Protein AF-A0A222SLA1-F1 (afdb_monomer_lite)

Sequence (65 aa):
MDVKSFQLNGFQIDIRAEILSSRIMRATVFIYDSRVDNVVLDVHEDELEQTVDRLEQMLREKLEF

Structure (mmCIF, N/CA/C/O backbone):
data_AF-A0A222SLA1-F1
#
_entry.id   AF-A0A222SLA1-F1
#
loop_
_atom_site.group_PDB
_atom_site.id
_atom_site.type_symbol
_atom_site.label_atom_id
_atom_site.label_alt_id
_atom_site.label_comp_id
_atom_site.label_asym_id
_atom_site.label_entity_id
_atom_site.label_seq_id
_atom_site.pdbx_PDB_ins_code
_atom_site.Cartn_x
_atom_site.Cartn_y
_atom_site.Cartn_z
_atom_site.occupancy
_atom_site.B_iso_or_equiv
_atom_site.auth_seq_id
_atom_site.auth_comp_id
_atom_site.auth_asym_id
_atom_site.auth_atom_id
_atom_site.pdbx_PDB_model_num
ATOM 1 N N . MET A 1 1 ? 1.959 -8.910 -7.383 1.00 77.75 1 MET A N 1
ATOM 2 C CA . MET A 1 1 ? 2.917 -9.394 -6.365 1.00 77.75 1 MET A CA 1
ATOM 3 C C . MET A 1 1 ? 2.542 -8.762 -5.037 1.00 77.75 1 MET A C 1
ATOM 5 O O . MET A 1 1 ? 2.253 -7.569 -5.035 1.00 77.75 1 MET A O 1
ATOM 9 N N . ASP A 1 2 ? 2.507 -9.530 -3.947 1.00 75.81 2 ASP A N 1
ATOM 10 C CA . ASP A 1 2 ? 2.405 -8.939 -2.607 1.00 75.81 2 ASP A CA 1
ATOM 11 C C . ASP A 1 2 ? 3.747 -8.282 -2.273 1.00 75.81 2 ASP A C 1
ATOM 13 O O . ASP A 1 2 ? 4.798 -8.907 -2.414 1.00 75.81 2 ASP A O 1
ATOM 17 N N . VAL A 1 3 ? 3.708 -7.001 -1.914 1.00 83.81 3 VAL A N 1
ATOM 18 C CA . VAL A 1 3 ? 4.905 -6.210 -1.596 1.00 83.81 3 VAL A CA 1
ATOM 19 C C . VAL A 1 3 ? 5.088 -6.127 -0.090 1.00 83.81 3 VAL A C 1
ATOM 21 O O . VAL A 1 3 ? 6.202 -6.266 0.406 1.00 83.81 3 VAL A O 1
ATOM 24 N N . LYS A 1 4 ? 3.993 -5.912 0.647 1.00 88.31 4 LYS A N 1
ATOM 25 C CA . LYS A 1 4 ? 4.020 -5.771 2.103 1.00 88.31 4 LYS A CA 1
ATOM 26 C C . LYS A 1 4 ? 2.665 -6.128 2.702 1.00 88.31 4 LYS A C 1
ATOM 28 O O . LYS A 1 4 ? 1.643 -5.748 2.143 1.00 88.31 4 LYS A O 1
ATOM 33 N N . SER A 1 5 ? 2.668 -6.784 3.857 1.00 90.56 5 SER A N 1
ATOM 34 C CA . SER A 1 5 ? 1.460 -7.059 4.644 1.00 90.56 5 SER A CA 1
ATOM 35 C C . SER A 1 5 ? 1.736 -6.808 6.119 1.00 90.56 5 SER A C 1
ATOM 37 O O . SER A 1 5 ? 2.771 -7.232 6.638 1.00 90.56 5 SER A O 1
ATOM 39 N N . PHE A 1 6 ? 0.824 -6.120 6.799 1.00 89.56 6 PHE A N 1
ATOM 40 C CA . PHE A 1 6 ? 0.936 -5.829 8.226 1.00 89.56 6 PHE A CA 1
ATOM 41 C C . PHE A 1 6 ? -0.439 -5.641 8.872 1.00 89.56 6 PHE A C 1
ATOM 43 O O . PHE A 1 6 ? -1.446 -5.422 8.200 1.00 89.56 6 PHE A O 1
ATOM 50 N N . GLN A 1 7 ? -0.479 -5.743 10.201 1.00 88.31 7 GLN A N 1
ATOM 51 C CA . GLN A 1 7 ? -1.671 -5.441 10.988 1.00 88.31 7 GLN A CA 1
ATOM 52 C C . GLN A 1 7 ? -1.519 -4.092 11.681 1.00 88.31 7 GLN A C 1
ATOM 54 O O . GLN A 1 7 ? -0.452 -3.772 12.210 1.00 88.31 7 GLN A O 1
ATOM 59 N N . LEU A 1 8 ? -2.602 -3.320 11.701 1.00 85.00 8 LEU A N 1
ATOM 60 C CA . LEU A 1 8 ? -2.659 -2.019 12.351 1.00 85.00 8 LEU A CA 1
ATOM 61 C C . LEU A 1 8 ? -4.045 -1.828 12.970 1.00 85.00 8 LEU A C 1
ATOM 63 O O . LEU A 1 8 ? -5.045 -1.847 12.262 1.00 85.00 8 LEU A O 1
ATOM 67 N N . ASN A 1 9 ? -4.110 -1.689 14.296 1.00 83.06 9 ASN A N 1
ATOM 68 C CA . ASN A 1 9 ? -5.348 -1.457 15.057 1.00 83.06 9 ASN A CA 1
ATOM 69 C C . ASN A 1 9 ? -6.492 -2.444 14.752 1.00 83.06 9 ASN A C 1
ATOM 71 O O . ASN A 1 9 ? -7.662 -2.078 14.742 1.00 83.06 9 ASN A O 1
ATOM 75 N N . GLY A 1 10 ? -6.144 -3.714 14.522 1.00 85.06 10 GLY A N 1
ATOM 76 C CA . GLY A 1 10 ? -7.100 -4.783 14.214 1.00 85.06 10 GLY A CA 1
ATOM 77 C C . GLY A 1 10 ? -7.474 -4.900 12.735 1.00 85.06 10 GLY A C 1
ATOM 78 O O . GLY A 1 10 ? -8.144 -5.861 12.372 1.00 85.06 10 GLY A O 1
ATOM 79 N N . PHE A 1 11 ? -7.002 -3.991 11.879 1.00 87.12 11 PHE A N 1
ATOM 80 C CA . PHE A 1 11 ? -7.143 -4.097 10.430 1.00 87.12 11 PHE A CA 1
ATOM 81 C C . PHE A 1 11 ? -5.969 -4.865 9.833 1.00 87.12 11 PHE A C 1
ATOM 83 O O . PHE A 1 11 ? -4.808 -4.622 10.180 1.00 87.12 11 PHE A O 1
ATOM 90 N N . GLN A 1 12 ? -6.266 -5.766 8.900 1.00 90.94 12 GLN A N 1
ATOM 91 C CA . GLN A 1 12 ? -5.253 -6.320 8.011 1.00 90.94 12 GLN A CA 1
ATOM 92 C C . GLN A 1 12 ? -5.046 -5.355 6.843 1.00 90.94 12 GLN A C 1
ATOM 94 O O . GLN A 1 12 ? -6.008 -4.937 6.200 1.00 90.94 12 GLN A O 1
ATOM 99 N N . ILE A 1 13 ? -3.790 -5.010 6.571 1.00 89.00 13 ILE A N 1
ATOM 100 C CA . ILE A 1 13 ? -3.405 -4.146 5.460 1.00 89.00 13 ILE A CA 1
ATOM 101 C C . ILE A 1 13 ? -2.459 -4.921 4.549 1.00 89.00 13 ILE A C 1
ATOM 103 O O . ILE A 1 13 ? -1.404 -5.373 4.996 1.00 89.00 13 ILE A O 1
ATOM 107 N N . ASP A 1 14 ? -2.824 -5.029 3.273 1.00 91.31 14 ASP A N 1
ATOM 108 C CA . ASP A 1 14 ? -1.967 -5.586 2.225 1.00 91.31 14 ASP A CA 1
ATOM 109 C C . ASP A 1 14 ? -1.638 -4.505 1.197 1.00 91.31 14 ASP A C 1
ATOM 111 O O . ASP A 1 14 ? -2.519 -3.808 0.698 1.00 91.31 14 ASP A O 1
ATOM 115 N N . ILE A 1 15 ? -0.371 -4.407 0.816 1.00 89.69 15 ILE A N 1
ATOM 116 C CA . ILE A 1 15 ? 0.096 -3.564 -0.275 1.00 89.69 15 ILE A CA 1
ATOM 117 C C . ILE A 1 15 ? 0.577 -4.475 -1.394 1.00 89.69 15 ILE A C 1
ATOM 119 O O . ILE A 1 15 ? 1.531 -5.244 -1.245 1.00 89.69 15 ILE A O 1
ATOM 123 N N . ARG A 1 16 ? -0.099 -4.381 -2.533 1.00 91.25 16 ARG A N 1
ATOM 124 C CA . ARG A 1 16 ? 0.199 -5.159 -3.734 1.00 91.25 16 ARG A CA 1
ATOM 125 C C . ARG A 1 16 ? 0.745 -4.251 -4.806 1.00 91.25 16 ARG A C 1
ATOM 127 O O . ARG A 1 16 ? 0.259 -3.137 -4.949 1.00 91.25 16 ARG A O 1
ATOM 134 N N . ALA A 1 17 ? 1.689 -4.745 -5.593 1.00 88.00 17 ALA A N 1
ATOM 135 C CA . ALA A 1 17 ? 2.134 -4.051 -6.787 1.00 88.00 17 ALA A CA 1
ATOM 136 C C . ALA A 1 17 ? 1.983 -4.911 -8.039 1.00 88.00 17 ALA A C 1
ATOM 138 O O . ALA A 1 17 ? 2.197 -6.132 -8.025 1.00 88.00 17 ALA A O 1
ATOM 139 N N . GLU A 1 18 ? 1.609 -4.247 -9.123 1.00 89.75 18 GLU A N 1
ATOM 140 C CA . GLU A 1 18 ? 1.493 -4.805 -10.464 1.00 89.75 18 GLU A CA 1
ATOM 141 C C . GLU A 1 18 ? 2.333 -3.977 -11.434 1.00 89.75 18 GLU A C 1
ATOM 143 O O . GLU A 1 18 ? 2.325 -2.752 -11.374 1.00 89.75 18 GLU A O 1
ATOM 148 N N . ILE A 1 19 ? 3.066 -4.633 -12.330 1.00 87.94 19 ILE A N 1
ATOM 149 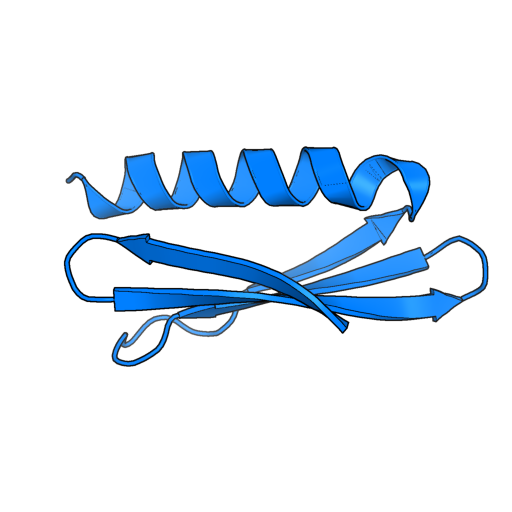C CA . ILE A 1 19 ? 3.829 -3.945 -13.372 1.00 87.94 19 ILE A CA 1
ATOM 150 C C . ILE A 1 19 ? 2.861 -3.582 -14.499 1.00 87.94 19 ILE A C 1
ATOM 152 O O . ILE A 1 19 ? 2.311 -4.469 -15.146 1.00 87.94 19 ILE A O 1
ATOM 156 N N . LEU A 1 20 ? 2.679 -2.286 -14.754 1.00 86.62 20 LEU A N 1
ATOM 157 C CA . LEU A 1 20 ? 1.891 -1.798 -15.888 1.00 86.62 20 LEU A CA 1
ATOM 158 C C . LEU A 1 20 ? 2.749 -1.665 -17.152 1.00 86.62 20 LEU A C 1
ATOM 160 O O . LEU A 1 20 ? 2.280 -1.898 -18.263 1.00 86.62 20 LEU A O 1
ATOM 164 N N . SER A 1 21 ? 4.009 -1.259 -16.991 1.00 86.38 21 SER A N 1
ATOM 165 C CA . SER A 1 21 ? 5.000 -1.167 -18.068 1.00 86.38 21 SER A CA 1
ATOM 166 C C . SER A 1 21 ? 6.416 -1.257 -17.497 1.00 86.38 21 SER A C 1
ATOM 168 O O . SER A 1 21 ? 6.584 -1.266 -16.283 1.00 86.38 21 SER A O 1
ATOM 170 N N . SER A 1 22 ? 7.444 -1.260 -18.352 1.00 81.75 22 SER A N 1
ATOM 171 C CA . SER A 1 22 ? 8.858 -1.427 -17.967 1.00 81.75 22 SER A CA 1
ATOM 172 C C . SER A 1 22 ? 9.412 -0.422 -16.950 1.00 81.75 22 SER A C 1
ATOM 174 O O . SER A 1 22 ? 10.560 -0.562 -16.553 1.00 81.75 22 SER A O 1
ATOM 176 N N . ARG A 1 23 ? 8.656 0.622 -16.591 1.00 84.81 23 ARG A N 1
ATOM 177 C CA . ARG A 1 23 ? 9.038 1.610 -15.570 1.00 84.81 23 ARG A CA 1
ATOM 178 C C . ARG A 1 23 ? 7.899 2.014 -14.644 1.00 84.81 23 ARG A C 1
ATOM 180 O O . ARG A 1 23 ? 8.118 2.807 -13.736 1.00 84.81 23 ARG A O 1
ATOM 187 N N . ILE A 1 24 ? 6.678 1.549 -14.905 1.00 85.75 24 ILE A N 1
ATOM 188 C CA . ILE A 1 24 ? 5.491 1.972 -14.160 1.00 85.75 24 ILE A CA 1
ATOM 189 C C . ILE A 1 24 ? 4.914 0.757 -13.460 1.00 85.75 24 ILE A C 1
ATOM 191 O O . ILE A 1 24 ? 4.563 -0.236 -14.102 1.00 85.75 24 ILE A O 1
ATOM 195 N N . MET A 1 25 ? 4.759 0.890 -12.153 1.00 89.44 25 MET A N 1
ATOM 196 C CA . MET A 1 25 ? 4.093 -0.068 -11.295 1.00 89.44 25 MET A CA 1
ATOM 197 C C . MET A 1 25 ? 2.862 0.574 -10.665 1.00 89.44 25 MET A C 1
ATOM 199 O O . MET A 1 25 ? 2.848 1.755 -10.341 1.00 89.44 25 MET A O 1
ATOM 203 N N . ARG A 1 26 ? 1.813 -0.213 -10.471 1.00 89.50 26 ARG A N 1
ATOM 204 C CA . ARG A 1 26 ? 0.618 0.169 -9.732 1.00 89.50 26 ARG A CA 1
ATOM 205 C C . ARG A 1 26 ? 0.670 -0.456 -8.357 1.00 89.50 26 ARG A C 1
ATOM 207 O O . ARG A 1 26 ? 0.538 -1.671 -8.250 1.00 89.50 26 ARG A O 1
ATOM 214 N N . ALA A 1 27 ? 0.821 0.361 -7.326 1.00 90.25 27 ALA A N 1
ATOM 215 C CA . ALA A 1 27 ? 0.638 -0.046 -5.944 1.00 90.25 27 ALA A CA 1
ATOM 216 C C . ALA A 1 27 ? -0.846 0.079 -5.562 1.00 90.25 27 ALA A C 1
ATOM 218 O O . ALA A 1 27 ? -1.469 1.115 -5.777 1.00 90.25 27 ALA A O 1
ATOM 219 N N . THR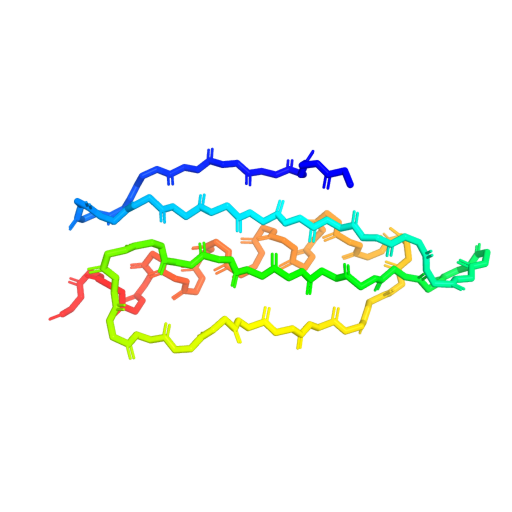 A 1 28 ? -1.429 -0.972 -4.995 1.00 90.25 28 THR A N 1
ATOM 220 C CA . THR A 1 28 ? 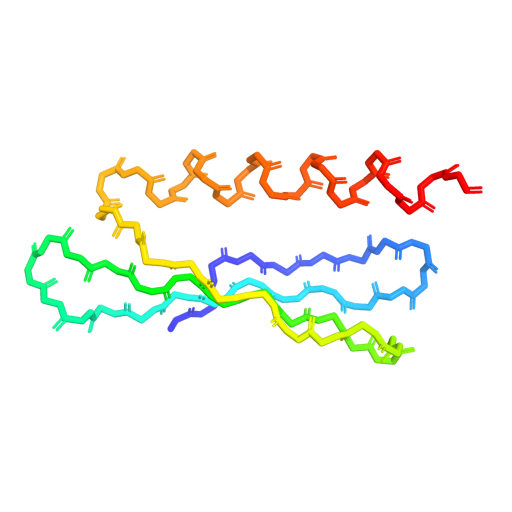-2.781 -0.966 -4.429 1.00 90.25 28 THR A CA 1
ATOM 221 C C . THR A 1 28 ? -2.715 -1.368 -2.967 1.00 90.25 28 THR A C 1
ATOM 223 O O . THR A 1 28 ? -2.199 -2.435 -2.639 1.00 90.25 28 THR A O 1
ATOM 226 N N . VAL A 1 29 ? -3.250 -0.516 -2.100 1.00 89.69 29 VAL A N 1
ATOM 227 C CA . VAL A 1 29 ? -3.397 -0.758 -0.668 1.00 89.69 29 VAL A CA 1
ATOM 228 C C . VAL A 1 29 ? -4.804 -1.273 -0.406 1.00 89.69 29 VAL A C 1
ATOM 230 O O . VAL A 1 29 ? -5.788 -0.581 -0.672 1.00 89.69 29 VAL A O 1
A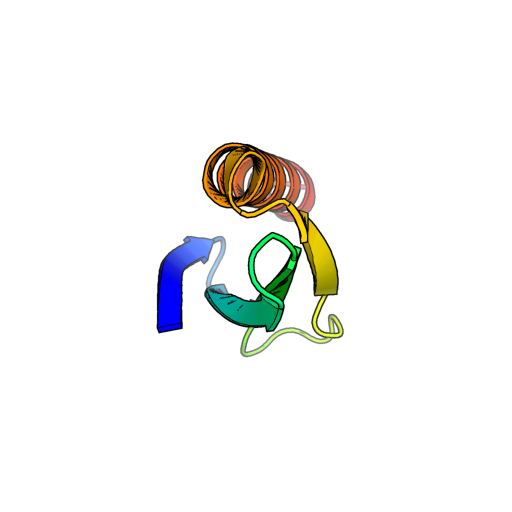TOM 233 N N . PHE A 1 30 ? -4.879 -2.476 0.141 1.00 88.81 30 PHE A N 1
ATOM 234 C CA . PHE A 1 30 ? -6.093 -3.109 0.620 1.00 88.81 30 PHE A CA 1
ATOM 235 C C . PHE A 1 30 ? -6.135 -2.993 2.136 1.00 88.81 30 PHE A C 1
ATOM 237 O O . PHE A 1 30 ? -5.190 -3.399 2.810 1.00 88.81 30 PHE A O 1
ATOM 244 N N . ILE A 1 31 ? -7.227 -2.451 2.665 1.00 88.69 31 ILE A N 1
ATOM 245 C CA . ILE A 1 31 ? -7.479 -2.375 4.104 1.00 88.69 31 ILE A CA 1
ATOM 246 C C . ILE A 1 31 ? -8.711 -3.233 4.373 1.00 88.69 31 ILE A C 1
ATOM 248 O O . ILE A 1 31 ? -9.840 -2.814 4.117 1.00 88.69 31 ILE A O 1
ATOM 252 N N . TYR A 1 32 ? -8.497 -4.461 4.833 1.00 86.94 32 TYR A N 1
ATOM 253 C CA . TYR A 1 32 ? -9.588 -5.401 5.074 1.00 86.94 32 TYR A CA 1
ATOM 254 C C . TYR A 1 32 ? -10.352 -5.043 6.341 1.00 86.94 32 TYR A C 1
ATOM 256 O O . TYR A 1 32 ? -9.817 -4.409 7.253 1.00 86.94 32 TYR A O 1
ATOM 264 N N . ASP A 1 33 ? -11.622 -5.447 6.365 1.00 79.75 33 ASP A N 1
ATOM 265 C CA . ASP A 1 33 ? -12.554 -5.211 7.473 1.00 79.75 33 ASP A CA 1
ATOM 266 C C . ASP A 1 33 ? -12.728 -3.723 7.838 1.00 79.75 33 ASP A C 1
ATOM 268 O O . ASP A 1 33 ? -13.244 -3.370 8.899 1.00 79.75 33 ASP A O 1
ATOM 272 N N . SER A 1 34 ? -12.344 -2.835 6.917 1.00 75.00 34 SER A N 1
ATOM 273 C CA . SER A 1 34 ? -12.518 -1.391 6.998 1.00 75.00 34 SER A CA 1
ATOM 274 C C . SER A 1 34 ? -13.639 -0.921 6.070 1.00 75.00 34 SER A C 1
ATOM 276 O O . SER A 1 34 ? -13.967 -1.561 5.073 1.00 75.00 34 SER A O 1
ATOM 278 N N . ARG A 1 35 ? -14.236 0.234 6.387 1.00 77.50 35 ARG A N 1
ATOM 279 C CA . ARG A 1 35 ? -15.152 0.954 5.478 1.00 77.50 35 ARG A CA 1
ATOM 280 C C . ARG A 1 35 ? -14.407 1.830 4.466 1.00 77.50 35 ARG A C 1
ATOM 282 O O . ARG A 1 35 ? -15.045 2.564 3.719 1.00 77.50 35 ARG A O 1
ATOM 289 N N . VAL A 1 36 ? -13.077 1.824 4.518 1.00 77.50 36 VAL A N 1
ATOM 290 C CA . VAL A 1 36 ? -12.207 2.636 3.672 1.00 77.50 36 VAL A CA 1
ATOM 291 C C . VAL A 1 36 ? -12.011 1.929 2.336 1.00 77.50 36 VAL A C 1
ATOM 293 O O . VAL A 1 36 ? -11.664 0.750 2.303 1.00 77.50 36 VAL A O 1
ATOM 296 N N . ASP A 1 37 ? -12.225 2.658 1.242 1.00 82.12 37 ASP A N 1
ATOM 297 C CA . ASP A 1 37 ? -11.929 2.170 -0.102 1.00 82.12 37 ASP A CA 1
ATOM 298 C C . ASP A 1 37 ? -10.430 1.890 -0.279 1.00 82.12 37 ASP A C 1
ATOM 300 O O . ASP A 1 37 ? -9.570 2.526 0.337 1.00 82.12 37 ASP A O 1
ATOM 304 N N . ASN A 1 38 ? -10.108 0.960 -1.176 1.00 84.50 38 ASN A N 1
ATOM 305 C CA . ASN A 1 38 ? -8.721 0.669 -1.525 1.00 84.50 38 ASN A CA 1
ATOM 306 C C . ASN A 1 38 ? -8.041 1.906 -2.126 1.00 84.50 38 ASN A C 1
ATOM 308 O O . ASN A 1 38 ? -8.623 2.624 -2.943 1.00 84.50 38 ASN A O 1
ATOM 312 N N . VAL A 1 39 ? -6.772 2.115 -1.779 1.00 85.38 39 VAL A N 1
ATOM 313 C CA . VAL A 1 39 ? -5.967 3.213 -2.328 1.00 85.38 39 VAL A CA 1
ATOM 314 C C . VAL A 1 39 ? -5.129 2.676 -3.479 1.00 85.38 39 VAL A C 1
ATOM 316 O O . VAL A 1 39 ? -4.349 1.748 -3.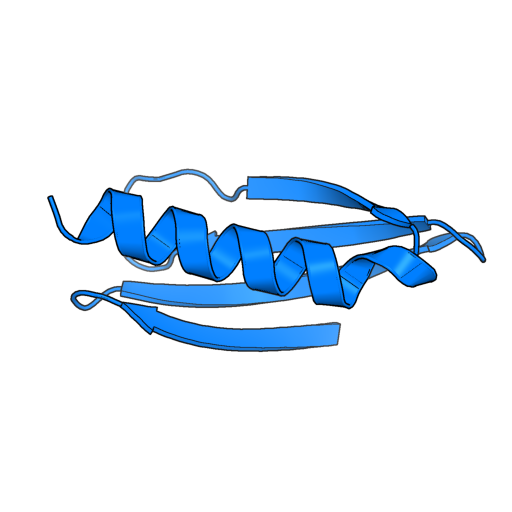287 1.00 85.38 39 VAL A O 1
ATOM 319 N N . VAL A 1 40 ? -5.270 3.258 -4.668 1.00 87.12 40 VAL A N 1
ATOM 320 C CA . VAL A 1 40 ? -4.511 2.874 -5.868 1.00 87.12 40 VAL A CA 1
ATOM 321 C C . VAL A 1 40 ? -3.593 4.019 -6.273 1.00 87.12 40 VAL A C 1
ATOM 323 O O . VAL A 1 40 ? -4.040 5.159 -6.393 1.00 87.12 40 VAL A O 1
ATOM 326 N N . LEU A 1 41 ? -2.316 3.716 -6.486 1.00 86.38 41 LEU A N 1
ATOM 327 C CA . LEU A 1 41 ? -1.272 4.679 -6.819 1.00 86.38 41 LEU A CA 1
ATOM 328 C C . LEU A 1 41 ? -0.400 4.118 -7.941 1.00 86.38 41 LEU A C 1
ATOM 330 O O . LEU A 1 41 ? 0.127 3.012 -7.829 1.00 86.38 41 LEU A O 1
ATOM 334 N N . ASP A 1 42 ? -0.223 4.896 -9.003 1.00 89.88 42 ASP A N 1
ATOM 335 C CA . ASP A 1 42 ? 0.739 4.585 -10.058 1.00 89.88 42 ASP A CA 1
ATOM 336 C C . ASP A 1 42 ? 2.076 5.242 -9.696 1.00 89.88 42 ASP A C 1
ATOM 338 O O . ASP A 1 42 ? 2.152 6.453 -9.486 1.00 89.88 42 ASP A O 1
ATOM 342 N N . VAL A 1 43 ? 3.122 4.430 -9.585 1.00 89.62 43 VAL A N 1
ATOM 343 C CA . VAL A 1 43 ? 4.465 4.818 -9.141 1.00 89.62 43 VAL A CA 1
ATOM 344 C C . VAL A 1 43 ? 5.514 4.294 -10.111 1.00 89.62 43 VAL A C 1
ATOM 346 O O . VAL A 1 43 ? 5.273 3.352 -10.872 1.00 89.62 43 VAL A O 1
ATOM 349 N N . HIS A 1 44 ? 6.695 4.901 -10.115 1.00 89.50 44 HIS A N 1
ATOM 350 C CA . HIS A 1 44 ? 7.828 4.318 -10.824 1.00 89.50 44 HIS A CA 1
ATOM 351 C C . HIS A 1 44 ? 8.384 3.115 -10.063 1.00 89.50 44 HIS A C 1
ATOM 353 O O . HIS A 1 44 ? 8.334 3.077 -8.835 1.00 89.50 44 HIS A O 1
ATOM 359 N N . GLU A 1 45 ? 8.893 2.127 -10.800 1.00 83.38 45 GLU A N 1
ATOM 360 C CA . GLU A 1 45 ? 9.493 0.914 -10.220 1.00 83.38 45 GLU A CA 1
ATOM 361 C C . GLU A 1 45 ? 10.590 1.267 -9.204 1.00 83.38 45 GLU A C 1
ATOM 363 O O . GLU A 1 45 ? 10.578 0.763 -8.083 1.00 83.38 45 GLU A O 1
ATOM 368 N N . ASP A 1 46 ? 11.443 2.233 -9.554 1.00 86.69 46 ASP A N 1
ATOM 369 C CA . ASP A 1 46 ? 12.548 2.713 -8.715 1.00 86.69 46 ASP A CA 1
ATOM 370 C C . ASP A 1 46 ? 12.080 3.407 -7.417 1.00 86.69 46 ASP A C 1
ATOM 372 O O . ASP A 1 46 ? 12.852 3.560 -6.472 1.00 86.69 46 ASP A O 1
ATOM 376 N N . GLU A 1 47 ? 10.816 3.840 -7.357 1.00 88.12 47 GLU A N 1
ATOM 377 C CA . GLU A 1 47 ? 10.231 4.586 -6.234 1.00 88.12 47 GLU A CA 1
ATOM 378 C C . GLU A 1 47 ? 9.189 3.772 -5.455 1.00 88.12 47 GLU A C 1
ATOM 380 O O . GLU A 1 47 ? 8.606 4.272 -4.484 1.00 88.12 47 GLU A O 1
ATOM 385 N N . LEU A 1 48 ? 8.933 2.524 -5.865 1.00 85.12 48 LEU A N 1
ATOM 386 C CA . LEU A 1 48 ? 7.880 1.696 -5.287 1.00 85.12 48 LEU A CA 1
ATOM 387 C C . LEU A 1 48 ? 8.113 1.492 -3.790 1.00 85.12 48 LEU A C 1
ATOM 389 O O . LEU A 1 48 ? 7.229 1.788 -2.993 1.00 85.12 48 LEU A O 1
ATOM 393 N N . GLU A 1 49 ? 9.300 1.029 -3.407 1.00 85.56 49 GLU A N 1
ATOM 394 C CA . GLU A 1 49 ? 9.630 0.709 -2.015 1.00 85.56 49 GLU A CA 1
ATOM 395 C C . GLU A 1 49 ? 9.494 1.940 -1.106 1.00 85.56 49 GLU A C 1
ATOM 397 O O . GLU A 1 49 ? 8.787 1.901 -0.099 1.00 85.56 49 GLU A O 1
ATOM 402 N N . GLN A 1 50 ? 10.048 3.082 -1.529 1.00 89.69 50 GLN A N 1
ATOM 403 C CA . GLN A 1 50 ? 9.925 4.336 -0.784 1.00 89.69 50 GLN A CA 1
ATOM 404 C C . GLN A 1 50 ? 8.467 4.801 -0.667 1.00 89.69 50 GLN A C 1
ATOM 406 O O . GLN A 1 50 ? 8.064 5.331 0.372 1.00 89.69 50 GLN A O 1
ATOM 411 N N . THR A 1 51 ? 7.666 4.627 -1.720 1.00 88.06 51 THR A N 1
ATOM 412 C CA . THR A 1 51 ? 6.247 4.994 -1.683 1.00 88.06 51 THR A CA 1
ATOM 413 C C . THR A 1 51 ? 5.463 4.088 -0.739 1.00 88.06 51 THR A C 1
ATOM 415 O O . THR A 1 51 ? 4.661 4.582 0.052 1.00 88.06 51 THR A O 1
ATOM 418 N N . VAL A 1 52 ? 5.721 2.780 -0.773 1.00 86.31 52 VAL A N 1
ATOM 419 C CA . VAL A 1 52 ? 5.102 1.785 0.113 1.00 86.31 52 VAL A CA 1
ATOM 420 C C . VAL A 1 52 ? 5.406 2.091 1.580 1.00 86.31 52 VAL A C 1
ATOM 422 O O . VAL A 1 52 ? 4.487 2.100 2.399 1.00 86.31 52 VAL A O 1
ATOM 425 N N . ASP A 1 53 ? 6.654 2.421 1.909 1.00 88.19 53 ASP A N 1
ATOM 426 C CA . ASP A 1 53 ? 7.046 2.771 3.278 1.00 88.19 53 ASP A CA 1
ATOM 427 C C . ASP A 1 53 ? 6.377 4.061 3.767 1.00 88.19 53 ASP A C 1
ATOM 429 O O . ASP A 1 53 ? 5.878 4.122 4.894 1.00 88.19 53 ASP A O 1
ATOM 433 N N . ARG A 1 54 ? 6.289 5.084 2.907 1.00 88.44 54 ARG A N 1
ATOM 434 C CA . ARG A 1 54 ? 5.556 6.318 3.232 1.00 88.44 54 ARG A CA 1
ATOM 435 C C . ARG A 1 54 ? 4.069 6.055 3.456 1.00 88.44 54 ARG A C 1
ATOM 437 O O . ARG A 1 54 ? 3.491 6.627 4.377 1.00 88.44 54 ARG A O 1
ATOM 444 N N . LEU A 1 55 ? 3.448 5.200 2.641 1.00 86.06 55 LEU A N 1
ATOM 445 C CA . LEU A 1 55 ? 2.038 4.837 2.801 1.00 86.06 55 LEU A CA 1
ATOM 446 C C . LEU A 1 55 ? 1.790 4.124 4.122 1.00 86.06 55 LEU A C 1
ATOM 448 O O . LEU A 1 55 ? 0.835 4.459 4.817 1.00 86.06 55 LEU A O 1
ATOM 452 N N . GLU A 1 56 ? 2.654 3.183 4.494 1.00 85.62 56 GLU A N 1
ATOM 453 C CA . GLU A 1 56 ? 2.569 2.538 5.799 1.00 85.62 56 GLU A CA 1
ATOM 454 C C . GLU A 1 56 ? 2.657 3.564 6.932 1.00 85.62 56 GLU A C 1
ATOM 456 O O . GLU A 1 56 ? 1.811 3.547 7.826 1.00 85.62 56 GLU A O 1
ATOM 461 N N . GLN A 1 57 ? 3.635 4.474 6.889 1.00 87.81 57 GLN A N 1
ATOM 462 C CA . GLN A 1 57 ? 3.784 5.499 7.921 1.00 87.81 57 GLN A CA 1
ATOM 463 C C . GLN A 1 57 ? 2.530 6.379 8.026 1.00 87.81 57 GLN A C 1
ATOM 465 O O . GLN A 1 57 ? 2.005 6.576 9.119 1.00 87.81 57 GLN A O 1
ATOM 470 N N . MET A 1 58 ? 1.997 6.848 6.896 1.00 85.69 58 MET A N 1
ATOM 471 C CA . MET A 1 58 ? 0.773 7.651 6.877 1.00 85.69 58 MET A CA 1
ATOM 472 C C . MET A 1 58 ? -0.441 6.888 7.419 1.00 85.69 58 MET A C 1
ATOM 474 O O . MET A 1 58 ? -1.287 7.479 8.088 1.00 85.69 58 MET A O 1
ATOM 478 N N . LEU A 1 59 ? -0.558 5.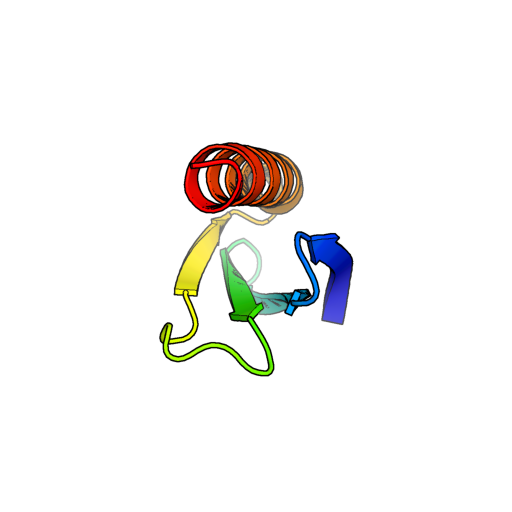590 7.121 1.00 82.69 59 LEU A N 1
ATOM 479 C CA . LEU A 1 59 ? -1.645 4.754 7.634 1.00 82.69 59 LEU A CA 1
ATOM 480 C C . LEU A 1 59 ? -1.530 4.569 9.145 1.00 82.69 59 LEU A C 1
ATOM 482 O O . LEU A 1 59 ? -2.541 4.689 9.832 1.00 82.69 59 LEU A O 1
ATOM 486 N N . ARG A 1 60 ? -0.314 4.342 9.658 1.00 84.06 60 ARG A N 1
ATOM 487 C CA . ARG A 1 60 ? -0.028 4.292 11.101 1.00 84.06 60 ARG A CA 1
ATOM 488 C C . ARG A 1 60 ? -0.450 5.586 11.783 1.00 84.06 60 ARG A C 1
ATOM 490 O O . ARG A 1 60 ? -1.279 5.543 12.682 1.00 84.06 60 ARG A O 1
ATOM 497 N N . GLU A 1 61 ? 0.009 6.724 11.272 1.00 85.25 61 GLU A N 1
ATOM 498 C CA . GLU A 1 61 ? -0.331 8.039 11.821 1.00 85.25 61 GLU A CA 1
ATOM 499 C C . GLU A 1 61 ? -1.839 8.320 11.786 1.00 85.25 61 GLU A C 1
ATOM 501 O O . GLU A 1 61 ? -2.384 8.853 12.745 1.00 85.25 61 GLU A O 1
ATOM 506 N N . LYS A 1 62 ? -2.543 7.960 10.703 1.00 77.31 62 LYS A N 1
ATOM 507 C CA . LYS A 1 62 ? -3.986 8.223 10.584 1.00 77.31 62 LYS A CA 1
ATOM 508 C C . LYS A 1 62 ? -4.868 7.295 11.410 1.00 77.31 62 LYS A C 1
ATOM 510 O O . LYS A 1 62 ? -5.982 7.693 11.728 1.00 77.31 62 LYS A O 1
ATOM 515 N N . LEU A 1 63 ? -4.424 6.070 11.682 1.00 72.25 63 LEU A N 1
ATOM 516 C CA . LEU A 1 63 ? -5.207 5.089 12.434 1.00 72.25 63 LEU A CA 1
ATOM 517 C C . LEU A 1 63 ? -4.905 5.118 13.939 1.00 72.25 63 LEU A C 1
ATOM 519 O O . LEU A 1 63 ? -5.676 4.537 14.695 1.00 72.25 63 LEU A O 1
ATOM 523 N N . GLU A 1 64 ? -3.826 5.775 14.381 1.00 66.56 64 GLU A N 1
ATOM 524 C CA . GLU A 1 64 ? -3.489 5.992 15.802 1.00 66.56 64 GLU A CA 1
ATOM 525 C C . GLU A 1 64 ? -4.309 7.107 16.499 1.00 66.56 64 GLU A C 1
ATOM 527 O O . GLU A 1 64 ? -4.167 7.283 17.711 1.00 66.56 64 GLU A O 1
ATOM 532 N N . PHE A 1 65 ? -5.194 7.813 15.781 1.00 50.72 65 PHE A N 1
ATOM 533 C CA . PHE A 1 65 ? -6.129 8.825 16.310 1.00 50.72 65 PHE A CA 1
ATOM 534 C C . PHE A 1 65 ? -7.589 8.366 16.231 1.00 50.72 65 PHE A C 1
ATOM 536 O O . PHE A 1 65 ? -8.368 8.774 17.124 1.00 50.72 65 PHE A O 1
#

Secondary structure (DSSP, 8-state):
-EEEEEEETTEEEEEEEEEEETTEEEEEEEETTSSSPPEEEEEEGGGHHHHHHHHHHHHHHHH--

Foldseek 3Di:
DFDDWDDAPNWTKTWDWDDPDPFKIKIWIDTPPDPDDIDIDIDTPVCVVVVVVVVVVVVNVVRVD

pLDDT: mean 85.06, std 6.47, range [50.72, 91.31]

Radius of gyration: 11.84 Å; chains: 1; bounding box: 28×18×34 Å